Protein AF-A0AAE6X711-F1 (afdb_monomer)

Solvent-accessible surface area (backbone atoms only — not comparable to full-atom values): 7952 Å² total; per-residue (Å²): 137,87,85,91,78,94,76,91,84,84,88,72,92,76,79,82,80,80,79,86,75,74,81,81,80,75,82,75,83,75,77,93,76,91,81,88,87,80,94,74,83,86,77,89,70,88,69,79,72,77,78,86,78,74,50,82,87,40,57,64,44,29,19,54,51,20,19,52,34,18,43,75,37,58,91,46,47,68,60,54,53,48,51,52,31,58,76,56,69,43,94,65,78,57,66,72,44,51,52,29,18,52,52,18,18,52,55,19,32,53,51,36,51,52,54,56,57,68,70,76,114

Nearest PDB structures (foldseek):
  1uuj-assembly2_D  TM=3.946E-01  e=9.123E+00  Mus musculus
  4qol-assembly1_B  TM=2.544E-01  e=7.723E+00  Bacillus pumilus

Foldseek 3Di:
DDDDDDDDDDPDDDDDPPPPDDDPPPPPDDDDDDDDDDDDDDPDDPPVDPDPPQDLPDLVSLLQQLLVCLQPPLVCNVVSVVVSCVVSVHPDDDPSSVVSSPNNNVNNNVVNVVVVVVVVD

pLDDT: mean 74.7, std 22.47, range [35.59, 98.5]

Mean predicted aligned error: 17.22 Å

Sequence (121 aa):
MKFITTAIVVASMLTVLSGCRSNNLYAISNQAENIPHPTLRPTAQAKTKRLNTIQCHDLDDWYLDGYRVGKSFAHEKHQMLQQRMHFCQFSKLPQQFAMNWERGFHVGHHQNKNIRKNRKI

Organism: NCBI:txid123824

Secondary structure (DSSP, 8-state):
-------------------------------------------S-----------TT-HHHHHHHHHHHHHH-STTHHHHHHHHHHHTT-SS--HHHHHHHHHHHHHHHHHHHHHHHHTT-

Structure (mmCIF, N/CA/C/O backbone):
data_AF-A0AAE6X711-F1
#
_entry.id   AF-A0AAE6X711-F1
#
loop_
_atom_site.group_PDB
_atom_site.id
_atom_site.type_symbol
_atom_site.label_atom_id
_atom_site.label_alt_id
_atom_site.label_comp_id
_atom_site.label_asym_id
_atom_site.label_entity_id
_atom_site.label_seq_id
_atom_site.pdbx_PDB_ins_code
_atom_site.Cartn_x
_atom_site.Cartn_y
_atom_site.Cartn_z
_atom_site.occupancy
_atom_site.B_iso_or_equiv
_atom_site.auth_seq_id
_atom_site.auth_comp_id
_atom_site.auth_asym_id
_atom_site.auth_atom_id
_atom_site.pdbx_PDB_model_num
ATOM 1 N N . MET A 1 1 ? 41.144 -28.078 47.483 1.00 38.91 1 MET A N 1
ATOM 2 C CA . MET A 1 1 ? 40.409 -27.100 46.651 1.00 38.91 1 MET A CA 1
ATOM 3 C C . MET A 1 1 ? 39.191 -27.787 46.044 1.00 38.91 1 MET A C 1
ATOM 5 O O . MET A 1 1 ? 39.369 -28.828 45.436 1.00 38.91 1 MET A O 1
ATOM 9 N N . LYS A 1 2 ? 38.019 -27.153 46.203 1.00 39.19 2 LYS A N 1
ATOM 10 C CA . LYS A 1 2 ? 36.730 -27.353 45.503 1.00 39.19 2 LYS A CA 1
ATOM 11 C C . LYS A 1 2 ? 35.883 -28.589 45.870 1.00 39.19 2 LYS A C 1
ATOM 13 O O . LYS A 1 2 ? 36.109 -29.705 45.427 1.00 39.19 2 LYS A O 1
ATOM 18 N N . PHE A 1 3 ? 34.881 -28.272 46.688 1.00 39.31 3 PHE A N 1
ATOM 19 C CA . PHE A 1 3 ? 33.648 -28.989 46.999 1.00 39.31 3 PHE A CA 1
ATOM 20 C C . PHE A 1 3 ? 32.643 -28.949 45.822 1.00 39.31 3 PHE A C 1
ATOM 22 O O . PHE A 1 3 ? 32.837 -28.164 44.894 1.00 39.31 3 PHE A O 1
ATOM 29 N N . ILE A 1 4 ? 31.505 -29.638 46.027 1.00 47.88 4 ILE A N 1
ATOM 30 C CA . ILE A 1 4 ? 30.140 -29.385 45.499 1.00 47.88 4 ILE A CA 1
ATOM 31 C C . ILE A 1 4 ? 29.769 -30.245 44.276 1.00 47.88 4 ILE A C 1
ATOM 33 O O . ILE A 1 4 ? 30.526 -30.283 43.318 1.00 47.88 4 ILE A O 1
ATOM 37 N N . THR A 1 5 ? 28.613 -30.904 44.138 1.00 49.81 5 THR A N 1
ATOM 38 C CA . THR A 1 5 ? 27.483 -31.318 44.999 1.00 49.81 5 THR A CA 1
ATOM 39 C C . THR A 1 5 ? 26.602 -32.181 44.085 1.00 49.81 5 THR A C 1
ATOM 41 O O . THR A 1 5 ? 26.346 -31.811 42.941 1.00 49.81 5 THR A O 1
ATOM 44 N N . THR A 1 6 ? 26.125 -33.323 44.570 1.00 52.69 6 THR A N 1
ATOM 45 C CA . THR A 1 6 ? 25.013 -34.076 43.979 1.00 52.69 6 THR A CA 1
ATOM 46 C C . THR A 1 6 ? 23.720 -33.268 44.091 1.00 52.69 6 THR A C 1
ATOM 48 O O . THR A 1 6 ? 23.295 -32.949 45.197 1.00 52.69 6 THR A O 1
ATOM 51 N N . ALA A 1 7 ? 23.057 -32.979 42.971 1.00 52.56 7 ALA A N 1
ATOM 52 C CA . ALA A 1 7 ? 21.660 -32.544 42.965 1.00 52.56 7 ALA A CA 1
ATOM 53 C C . ALA A 1 7 ? 20.957 -33.059 41.702 1.00 52.56 7 ALA A C 1
ATOM 55 O O . ALA A 1 7 ? 21.033 -32.473 40.625 1.00 52.56 7 ALA A O 1
ATOM 56 N N . ILE A 1 8 ? 20.285 -34.199 41.860 1.00 54.12 8 ILE A N 1
ATOM 57 C CA . ILE A 1 8 ? 19.148 -34.583 41.026 1.00 54.12 8 ILE A CA 1
ATOM 58 C C . ILE A 1 8 ? 17.978 -33.680 41.436 1.00 54.12 8 ILE A C 1
ATOM 60 O O . ILE A 1 8 ? 17.826 -33.392 42.620 1.00 54.12 8 ILE A O 1
ATOM 64 N N . VAL A 1 9 ? 17.176 -33.296 40.441 1.00 50.50 9 VAL A N 1
ATOM 65 C CA . VAL A 1 9 ? 15.773 -32.831 40.456 1.00 50.50 9 VAL A CA 1
ATOM 66 C C . VAL A 1 9 ? 15.661 -31.559 39.619 1.00 50.50 9 VAL A C 1
ATOM 68 O O . VAL A 1 9 ? 15.832 -30.450 40.107 1.00 50.50 9 VAL A O 1
ATOM 71 N N . VAL A 1 10 ? 15.285 -31.733 38.351 1.00 55.59 10 VAL A N 1
ATOM 72 C CA . VAL A 1 10 ? 14.420 -30.761 37.675 1.00 55.59 10 VAL A CA 1
ATOM 73 C C . VAL A 1 10 ? 13.339 -31.552 36.949 1.00 55.59 10 VAL A C 1
ATOM 75 O O . VAL A 1 10 ? 13.434 -31.860 35.765 1.00 55.59 10 VAL A O 1
ATOM 78 N N . ALA A 1 11 ? 12.316 -31.934 37.707 1.00 52.97 11 ALA A N 1
ATOM 79 C CA . ALA A 1 11 ? 11.006 -32.200 37.146 1.00 52.97 11 ALA A CA 1
ATOM 80 C C . ALA A 1 11 ? 10.274 -30.858 37.082 1.00 52.97 11 ALA A C 1
ATOM 82 O O . ALA A 1 11 ? 9.791 -30.376 38.100 1.00 52.97 11 ALA A O 1
ATOM 83 N N . SER A 1 12 ? 10.198 -30.273 35.889 1.00 58.03 12 SER A N 1
ATOM 84 C CA . SER A 1 12 ? 9.271 -29.180 35.601 1.00 58.03 12 SER A CA 1
ATOM 85 C C . SER A 1 12 ? 8.700 -29.393 34.210 1.00 58.03 12 SER A C 1
ATOM 87 O O . SER A 1 12 ? 9.225 -28.917 33.207 1.00 58.03 12 SER A O 1
ATOM 89 N N . MET A 1 13 ? 7.615 -30.164 34.177 1.00 57.22 13 MET A N 1
ATOM 90 C CA . MET A 1 13 ? 6.599 -30.102 33.135 1.00 57.22 13 MET A CA 1
ATOM 91 C C . MET A 1 13 ? 6.262 -28.634 32.844 1.00 57.22 13 MET A C 1
ATOM 93 O O . MET A 1 13 ? 5.659 -27.968 33.684 1.00 57.22 13 MET A O 1
ATOM 97 N N . LEU A 1 14 ? 6.596 -28.140 31.652 1.00 56.94 14 LEU A N 1
ATOM 98 C CA . LEU A 1 14 ? 5.790 -27.099 31.028 1.00 56.94 14 LEU A CA 1
ATOM 99 C C . LEU A 1 14 ? 5.097 -27.699 29.816 1.00 56.94 14 LEU A C 1
ATOM 101 O O . LEU A 1 14 ? 5.701 -28.118 28.831 1.00 56.94 14 LEU A O 1
ATOM 105 N N . THR A 1 15 ? 3.790 -27.788 29.989 1.00 60.56 15 THR A N 1
ATOM 106 C CA . THR A 1 15 ? 2.787 -28.267 29.066 1.00 60.56 15 THR A CA 1
ATOM 107 C C . THR A 1 15 ? 2.866 -27.524 27.738 1.00 60.56 15 THR A C 1
ATOM 109 O O . THR A 1 15 ? 2.906 -26.296 27.669 1.00 60.56 15 THR A O 1
ATOM 112 N N . VAL A 1 16 ? 2.850 -28.302 26.658 1.00 54.56 16 VAL A N 1
ATOM 113 C CA . VAL A 1 16 ? 2.629 -27.814 25.301 1.00 54.56 16 VAL A CA 1
ATOM 114 C C . VAL A 1 16 ? 1.224 -27.213 25.260 1.00 54.56 16 VAL A C 1
ATOM 116 O O . VAL A 1 16 ? 0.233 -27.938 25.183 1.00 54.56 16 VAL A O 1
ATOM 119 N N . LEU A 1 17 ? 1.112 -25.886 25.321 1.00 57.12 17 LEU A N 1
ATOM 120 C CA . LEU A 1 17 ? -0.128 -25.203 24.963 1.00 57.12 17 LEU A CA 1
ATOM 121 C C . LEU A 1 17 ? -0.293 -25.299 23.442 1.00 57.12 17 LEU A C 1
ATOM 123 O O . LEU A 1 17 ? 0.085 -24.404 22.689 1.00 57.12 17 LEU A O 1
ATOM 127 N N . SER A 1 18 ? -0.874 -26.419 23.004 1.00 57.41 18 SER A N 1
ATOM 128 C CA . SER A 1 18 ? -1.549 -26.538 21.713 1.00 57.41 18 SER A CA 1
ATOM 129 C C . SER A 1 18 ? -2.725 -25.566 21.689 1.00 57.41 18 SER A C 1
ATOM 131 O O . SER A 1 18 ? -3.858 -25.903 22.026 1.00 57.41 18 SER A O 1
ATOM 133 N N . GLY A 1 19 ? -2.451 -24.326 21.297 1.00 48.56 19 GLY A N 1
ATOM 134 C CA . GLY A 1 19 ? -3.474 -23.366 20.923 1.00 48.56 19 GLY A CA 1
ATOM 135 C C . GLY A 1 19 ? -4.038 -23.702 19.546 1.00 48.56 19 G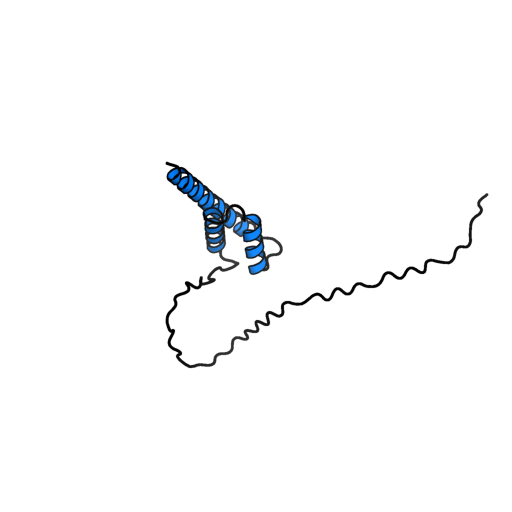LY A C 1
ATOM 136 O O . GLY A 1 19 ? -3.694 -23.048 18.569 1.00 48.56 19 GLY A O 1
ATOM 137 N N . CYS A 1 20 ? -4.935 -24.684 19.454 1.00 56.66 20 CYS A N 1
ATOM 138 C CA . CYS A 1 20 ? -5.879 -24.737 18.339 1.00 56.66 20 CYS A CA 1
ATOM 139 C C . CYS A 1 20 ? -6.952 -23.670 18.590 1.00 56.66 20 CYS A C 1
ATOM 141 O O . CYS A 1 20 ? -7.938 -23.923 19.279 1.00 56.66 20 CYS A O 1
ATOM 143 N N . ARG A 1 21 ? -6.761 -22.454 18.068 1.00 49.31 21 ARG A N 1
ATOM 144 C CA . ARG A 1 21 ? -7.834 -21.455 17.982 1.00 49.31 21 ARG A CA 1
ATOM 145 C C . ARG A 1 21 ? -8.193 -21.202 16.522 1.00 49.31 21 ARG A C 1
ATOM 147 O O . ARG A 1 21 ? -7.515 -20.468 15.820 1.00 49.31 21 ARG A O 1
ATOM 154 N N . SER A 1 22 ? -9.282 -21.864 16.140 1.00 46.81 22 SER A N 1
ATOM 155 C CA . SER A 1 22 ? -10.239 -21.559 15.076 1.00 46.81 22 SER A CA 1
ATOM 156 C C . SER A 1 22 ? -9.677 -21.024 13.762 1.00 46.81 22 SER A C 1
ATOM 158 O O . SER A 1 22 ? -9.584 -19.818 13.538 1.00 46.81 22 SER A O 1
ATOM 160 N N . ASN A 1 23 ? -9.470 -21.952 12.828 1.00 46.75 23 ASN A N 1
ATOM 161 C CA . ASN A 1 23 ? -9.576 -21.651 11.409 1.00 46.75 23 ASN A CA 1
ATOM 162 C C . ASN A 1 23 ? -10.961 -21.042 11.155 1.00 46.75 23 ASN A C 1
ATOM 164 O O . ASN A 1 23 ? -11.981 -21.712 11.327 1.00 46.75 23 ASN A O 1
ATOM 168 N N . ASN A 1 24 ? -11.005 -19.777 10.740 1.00 50.59 24 ASN A N 1
ATOM 169 C CA . ASN A 1 24 ? -12.150 -19.285 9.989 1.00 50.59 24 ASN A CA 1
ATOM 170 C C . ASN A 1 24 ? -12.128 -20.041 8.659 1.00 50.59 24 ASN A C 1
ATOM 172 O O . ASN A 1 24 ? -11.332 -19.744 7.769 1.00 50.59 24 ASN A O 1
ATOM 176 N N . LEU A 1 25 ? -12.951 -21.082 8.577 1.00 43.94 25 LEU A N 1
ATOM 177 C CA . LEU A 1 25 ? -13.140 -21.885 7.386 1.00 43.94 25 LEU A CA 1
ATOM 178 C C . LEU A 1 25 ? -13.963 -21.066 6.384 1.00 43.94 25 LEU A C 1
ATOM 180 O O . LEU A 1 25 ? -15.160 -21.277 6.225 1.00 43.94 25 LEU A O 1
ATOM 184 N N . TYR A 1 26 ? -13.332 -20.117 5.696 1.00 47.53 26 TYR A N 1
ATOM 185 C CA . TYR A 1 26 ? -13.840 -19.707 4.391 1.00 47.53 26 TYR A CA 1
ATOM 186 C C . TYR A 1 26 ? -13.323 -20.723 3.382 1.00 47.53 26 TYR A C 1
ATOM 188 O O . TYR A 1 26 ? -12.300 -20.529 2.731 1.00 47.53 26 TYR A O 1
ATOM 196 N N . ALA A 1 27 ? -14.035 -21.846 3.295 1.00 42.88 27 ALA A N 1
ATOM 197 C CA . ALA A 1 27 ? -13.975 -22.687 2.117 1.00 42.88 27 ALA A CA 1
ATOM 198 C C . ALA A 1 27 ? -14.485 -21.845 0.938 1.00 42.88 27 ALA A C 1
ATOM 200 O O . ALA A 1 27 ? -15.685 -21.647 0.774 1.00 42.88 27 ALA A O 1
ATOM 201 N N . ILE A 1 28 ? -13.565 -21.298 0.148 1.00 43.03 28 ILE A N 1
ATOM 202 C CA . ILE A 1 28 ? -13.859 -20.831 -1.204 1.00 43.03 28 ILE A CA 1
ATOM 203 C C . ILE A 1 28 ? -13.076 -21.750 -2.131 1.00 43.03 28 ILE A C 1
ATOM 205 O O . ILE A 1 28 ? -11.989 -21.434 -2.605 1.00 43.03 28 ILE A O 1
ATOM 209 N N . SER A 1 29 ? -13.638 -22.937 -2.346 1.00 50.69 29 SER A N 1
ATOM 210 C CA . SER A 1 29 ? -13.396 -23.675 -3.574 1.00 50.69 29 SER A CA 1
ATOM 211 C C . SER A 1 29 ? -14.031 -22.878 -4.704 1.00 50.69 29 SER A C 1
ATOM 213 O O . SER A 1 29 ? -15.235 -22.647 -4.680 1.00 50.69 29 SER A O 1
ATOM 215 N N . ASN A 1 30 ? -13.249 -22.488 -5.698 1.00 45.47 30 ASN A N 1
ATOM 216 C CA . ASN A 1 30 ? -13.780 -22.326 -7.042 1.00 45.47 30 ASN A CA 1
ATOM 217 C C . ASN A 1 30 ? -12.799 -23.013 -7.982 1.00 45.47 30 ASN A C 1
ATOM 219 O O . ASN A 1 30 ? -11.871 -22.405 -8.511 1.00 45.47 30 ASN A O 1
ATOM 223 N N . GLN A 1 31 ? -13.014 -24.321 -8.129 1.00 35.59 31 GLN A N 1
ATOM 224 C CA . GLN A 1 31 ? -12.794 -24.969 -9.409 1.00 35.59 31 GLN A CA 1
ATOM 225 C C . GLN A 1 31 ? -13.598 -24.187 -10.448 1.00 35.59 31 GLN A C 1
ATOM 227 O O . GLN A 1 31 ? -14.772 -23.876 -10.244 1.00 35.59 31 GLN A O 1
ATOM 232 N N . ALA A 1 32 ? -12.930 -23.829 -11.536 1.00 46.66 32 ALA A N 1
ATOM 233 C CA . ALA A 1 32 ? -13.601 -23.405 -12.742 1.00 46.66 32 ALA A CA 1
ATOM 234 C C . ALA A 1 32 ? -14.359 -24.619 -13.287 1.00 46.66 32 ALA A C 1
ATOM 236 O O . ALA A 1 32 ? -13.737 -25.531 -13.823 1.00 46.66 32 ALA A O 1
ATOM 237 N N . GLU A 1 33 ? -15.681 -24.640 -13.146 1.00 35.59 33 GLU A N 1
ATOM 238 C CA . GLU A 1 33 ? -16.509 -25.555 -13.920 1.00 35.59 33 GLU A CA 1
ATOM 239 C C . GLU A 1 33 ? -17.795 -24.867 -14.377 1.00 35.59 33 GLU A C 1
ATOM 241 O O . GLU A 1 33 ? -18.435 -24.087 -13.674 1.00 35.59 33 GLU A O 1
ATOM 246 N N . ASN A 1 34 ? -18.067 -25.100 -15.649 1.00 58.66 34 ASN A N 1
ATOM 247 C CA . ASN A 1 34 ? -18.955 -24.395 -16.545 1.00 58.66 34 ASN A CA 1
ATOM 248 C C . ASN A 1 34 ? -20.301 -25.134 -16.549 1.00 58.66 34 ASN A C 1
ATOM 250 O O . ASN A 1 34 ? -20.364 -26.224 -17.103 1.00 58.66 34 ASN A O 1
ATOM 254 N N . ILE A 1 35 ? -21.360 -24.594 -15.930 1.00 41.56 35 ILE A N 1
ATOM 255 C CA . ILE A 1 35 ? -22.725 -25.154 -16.024 1.00 41.56 35 ILE A CA 1
ATOM 256 C C . ILE A 1 35 ? -23.757 -24.005 -16.122 1.00 41.56 35 ILE A C 1
ATOM 258 O O . ILE A 1 35 ? -23.651 -23.037 -15.364 1.00 41.56 35 ILE A O 1
ATOM 262 N N . PRO A 1 36 ? -24.757 -24.073 -17.029 1.00 60.34 36 PRO A N 1
ATOM 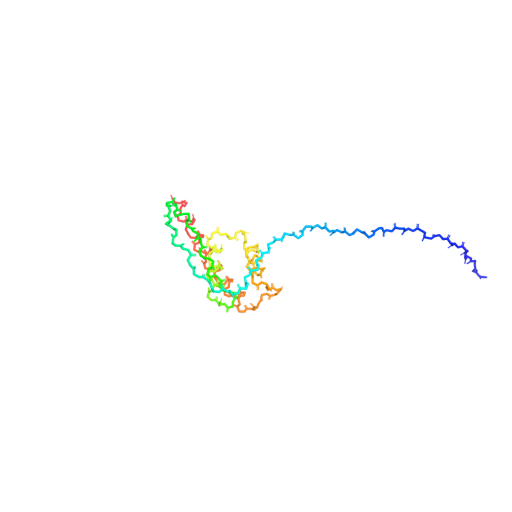263 C CA . PRO A 1 36 ? -25.711 -22.990 -17.269 1.00 60.34 36 PRO A CA 1
ATOM 264 C C . PRO A 1 36 ? -27.012 -23.078 -16.434 1.00 60.34 36 PRO A C 1
ATOM 266 O O . PRO A 1 36 ? -27.471 -24.168 -16.107 1.00 60.34 36 PRO A O 1
ATOM 269 N N . HIS A 1 37 ? -27.661 -21.906 -16.260 1.00 40.12 37 HIS A N 1
ATOM 270 C CA . HIS A 1 37 ? -29.067 -21.634 -15.841 1.00 40.12 37 HIS A CA 1
ATOM 271 C C . HIS A 1 37 ? -29.400 -21.554 -14.324 1.00 40.12 37 HIS A C 1
ATOM 273 O O . HIS A 1 37 ? -28.683 -22.160 -13.536 1.00 40.12 37 HIS A O 1
ATOM 279 N N . PRO A 1 38 ? -30.485 -20.862 -13.860 1.00 49.78 38 PRO A N 1
ATOM 280 C CA . PRO A 1 38 ? -31.522 -20.085 -14.562 1.00 49.78 38 PRO A CA 1
ATOM 281 C C . PRO A 1 38 ? -31.696 -18.620 -14.074 1.00 49.78 38 PRO A C 1
ATOM 283 O O . PRO A 1 38 ? -31.258 -18.205 -13.003 1.00 49.78 38 PRO A O 1
ATOM 286 N N . THR A 1 39 ? -32.388 -17.823 -14.886 1.00 59.06 39 THR A N 1
ATOM 287 C CA . THR A 1 39 ? -32.711 -16.403 -14.682 1.00 59.06 39 THR A CA 1
ATOM 288 C C . THR A 1 39 ? -33.608 -16.182 -13.452 1.00 59.06 39 THR A C 1
ATOM 290 O O . THR A 1 39 ? -34.794 -16.505 -13.484 1.00 59.06 39 THR A O 1
ATOM 293 N N . LEU A 1 40 ? -33.081 -15.567 -12.387 1.00 49.66 40 LEU A N 1
ATOM 294 C CA . LEU A 1 40 ? -33.880 -15.046 -11.270 1.00 49.66 40 LEU A CA 1
ATOM 295 C C . LEU A 1 40 ? -33.822 -13.513 -11.239 1.00 49.66 40 LEU A C 1
ATOM 297 O O . LEU A 1 40 ? -32.775 -12.889 -11.074 1.00 49.66 40 LEU A O 1
ATOM 301 N N . ARG A 1 41 ? -35.002 -12.928 -11.446 1.00 52.53 41 ARG A N 1
ATOM 302 C CA . ARG A 1 41 ? -35.348 -11.500 -11.435 1.00 52.53 41 ARG A CA 1
ATOM 303 C C . ARG A 1 41 ? -34.778 -10.795 -10.186 1.00 52.53 41 ARG A C 1
ATOM 305 O O . ARG A 1 41 ? -35.109 -11.221 -9.081 1.00 52.53 41 ARG A O 1
ATOM 312 N N . PRO A 1 42 ? -34.010 -9.694 -10.298 1.00 47.22 42 PRO A N 1
ATOM 313 C CA . PRO A 1 42 ? -33.590 -8.956 -9.117 1.00 47.22 42 PRO A CA 1
ATOM 314 C C . PRO A 1 42 ? -34.731 -8.042 -8.658 1.00 47.22 42 PRO A C 1
ATOM 316 O O . PRO A 1 42 ? -34.996 -6.997 -9.252 1.00 47.22 42 PRO A O 1
ATOM 319 N N . THR A 1 43 ? -35.426 -8.432 -7.590 1.00 50.03 43 THR A N 1
ATOM 320 C CA . THR A 1 43 ? -36.304 -7.525 -6.846 1.00 50.03 43 THR A CA 1
ATOM 321 C C . THR A 1 43 ? -35.463 -6.532 -6.049 1.00 50.03 43 THR A C 1
ATOM 323 O O . THR A 1 43 ? -34.673 -6.922 -5.194 1.00 50.03 43 THR A O 1
ATOM 326 N N . ALA A 1 44 ? -35.657 -5.254 -6.373 1.00 55.84 44 ALA A N 1
ATOM 327 C CA . ALA A 1 44 ? -35.509 -4.064 -5.539 1.00 55.84 44 ALA A CA 1
ATOM 328 C C . ALA A 1 44 ? -34.676 -4.205 -4.251 1.00 55.84 44 ALA A C 1
ATOM 330 O O . ALA A 1 44 ? -35.188 -4.531 -3.187 1.00 55.84 44 ALA A O 1
ATOM 331 N N . GLN A 1 45 ? -33.404 -3.837 -4.362 1.00 45.12 45 GLN A N 1
ATOM 332 C CA . GLN A 1 45 ? -32.730 -2.830 -3.538 1.00 45.12 45 GLN A CA 1
ATOM 333 C C . GLN A 1 45 ? -31.306 -2.784 -4.075 1.00 45.12 45 GLN A C 1
ATOM 335 O O . GLN A 1 45 ? -30.507 -3.682 -3.816 1.00 45.12 45 GLN A O 1
ATOM 340 N N . ALA A 1 46 ? -30.980 -1.760 -4.863 1.00 48.75 46 ALA A N 1
ATOM 341 C CA . ALA A 1 46 ? -29.600 -1.498 -5.242 1.00 48.75 46 ALA A CA 1
ATOM 342 C C . ALA A 1 46 ? -28.834 -1.036 -3.991 1.00 48.75 46 ALA A C 1
ATOM 344 O O . ALA A 1 46 ? -28.518 0.136 -3.822 1.00 48.75 46 ALA A O 1
ATOM 345 N N . LYS A 1 47 ? -28.558 -1.967 -3.074 1.00 54.41 47 LYS A N 1
ATOM 346 C CA . LYS A 1 47 ? -27.513 -1.830 -2.071 1.00 54.41 47 LYS A CA 1
ATOM 347 C C . LYS A 1 47 ? -26.249 -1.810 -2.907 1.00 54.41 47 LYS A C 1
ATOM 349 O O . LYS A 1 47 ? -25.863 -2.859 -3.413 1.00 54.41 47 LYS A O 1
ATOM 354 N N . THR A 1 48 ? -25.718 -0.623 -3.190 1.00 53.38 48 THR A N 1
ATOM 355 C CA . THR A 1 48 ? -24.609 -0.406 -4.123 1.00 53.38 48 THR A CA 1
ATOM 356 C C . THR A 1 48 ? -23.445 -1.301 -3.708 1.00 53.38 48 THR A C 1
ATOM 358 O O . THR A 1 48 ? -22.653 -0.963 -2.829 1.00 53.38 48 THR A O 1
ATOM 361 N N . LYS A 1 49 ? -23.387 -2.514 -4.266 1.00 52.34 49 LYS A N 1
ATOM 362 C CA . LYS A 1 49 ? -22.354 -3.485 -3.948 1.00 52.34 49 LYS A CA 1
ATOM 363 C C . LYS A 1 49 ? -21.136 -2.979 -4.679 1.00 52.34 49 LYS A C 1
ATOM 365 O O . LYS A 1 49 ? -21.125 -2.912 -5.905 1.00 52.34 49 LYS A O 1
ATOM 370 N N . ARG A 1 50 ? -20.126 -2.564 -3.924 1.00 55.91 50 ARG A N 1
ATOM 371 C CA . ARG A 1 50 ? -18.873 -2.158 -4.533 1.00 55.91 50 ARG A CA 1
ATOM 372 C C . ARG A 1 50 ? -18.297 -3.371 -5.256 1.00 55.91 50 ARG A C 1
ATOM 374 O O . ARG A 1 50 ? -17.966 -4.365 -4.613 1.00 55.91 50 ARG A O 1
ATOM 381 N N . LEU A 1 51 ? -18.222 -3.296 -6.581 1.00 57.44 51 LEU A N 1
ATOM 382 C CA . LEU A 1 51 ? -17.482 -4.270 -7.369 1.00 57.44 51 LEU A CA 1
ATOM 383 C C . LEU A 1 51 ? -16.030 -4.212 -6.880 1.00 57.44 51 LEU A C 1
ATOM 385 O O . LEU A 1 51 ? -15.410 -3.147 -6.896 1.00 57.44 51 LEU A O 1
ATOM 389 N N . ASN A 1 52 ? -15.518 -5.325 -6.351 1.00 58.75 52 ASN A N 1
ATOM 390 C CA . ASN A 1 52 ? -14.114 -5.431 -5.974 1.00 58.75 52 ASN A CA 1
ATOM 391 C C . ASN A 1 52 ? -13.310 -5.685 -7.252 1.00 58.75 52 ASN A C 1
ATOM 393 O O . ASN A 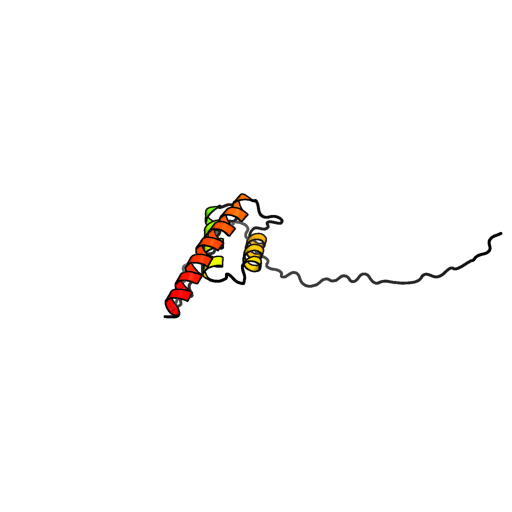1 52 ? -12.968 -6.819 -7.559 1.00 58.75 52 ASN A O 1
ATOM 397 N N . THR A 1 53 ? -13.094 -4.628 -8.031 1.00 67.31 53 THR A N 1
ATOM 398 C CA . THR A 1 53 ? -12.306 -4.669 -9.270 1.00 67.31 53 THR A CA 1
ATOM 399 C C . THR A 1 53 ? -10.809 -4.541 -9.009 1.00 67.31 53 THR A C 1
ATOM 401 O O . THR A 1 53 ? -10.053 -4.391 -9.954 1.00 67.31 53 THR A O 1
ATOM 404 N N . ILE A 1 54 ? -10.376 -4.549 -7.744 1.00 79.25 54 ILE A N 1
ATOM 405 C CA . ILE A 1 54 ? -9.040 -4.094 -7.382 1.00 79.25 54 ILE A CA 1
ATOM 406 C C . ILE A 1 54 ? -8.007 -5.204 -7.631 1.00 79.25 54 ILE A C 1
ATO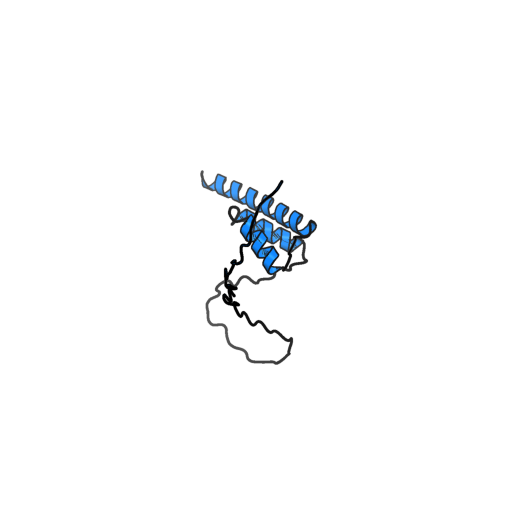M 408 O O . ILE A 1 54 ? -7.879 -6.142 -6.838 1.00 79.25 54 ILE A O 1
ATOM 412 N N . GLN A 1 55 ? -7.206 -5.063 -8.679 1.00 90.25 55 GLN A N 1
ATOM 413 C CA . GLN A 1 55 ? -6.169 -5.991 -9.110 1.00 90.25 55 GLN A CA 1
ATOM 414 C C . GLN A 1 55 ? -4.855 -5.770 -8.363 1.00 90.25 55 GLN A C 1
ATOM 416 O O . GLN A 1 55 ? -4.372 -4.654 -8.192 1.00 90.25 55 GLN A O 1
ATOM 421 N N . CYS A 1 56 ? -4.260 -6.850 -7.863 1.00 94.25 56 CYS A N 1
ATOM 422 C CA . CYS A 1 56 ? -3.079 -6.771 -6.998 1.00 94.25 56 CYS A CA 1
ATOM 423 C C . CYS A 1 56 ? -1.792 -6.360 -7.713 1.00 94.25 56 CYS A C 1
ATOM 425 O O . CYS A 1 56 ? -0.893 -5.808 -7.076 1.00 94.25 56 CYS A O 1
ATOM 427 N N . HIS A 1 57 ? -1.723 -6.599 -9.021 1.00 94.69 57 HIS A N 1
ATOM 428 C CA . HIS A 1 57 ? -0.545 -6.343 -9.843 1.00 94.69 57 HIS A CA 1
ATOM 429 C C . HIS A 1 57 ? -0.714 -5.149 -10.794 1.00 94.69 57 HIS A C 1
ATOM 431 O O . HIS A 1 57 ? 0.131 -4.956 -11.662 1.00 94.69 57 HIS A O 1
ATOM 437 N N . ASP A 1 58 ? -1.761 -4.338 -10.611 1.00 95.00 58 ASP A N 1
ATOM 438 C CA . ASP A 1 58 ? -2.005 -3.122 -11.391 1.00 95.00 58 ASP A CA 1
ATOM 439 C C . ASP A 1 58 ? -1.596 -1.874 -10.591 1.00 95.00 58 ASP A C 1
ATOM 441 O O . ASP A 1 58 ? -2.088 -1.636 -9.487 1.00 95.00 58 ASP A O 1
ATOM 445 N N . LEU A 1 59 ? -0.675 -1.077 -11.141 1.00 94.44 59 LEU A N 1
ATOM 446 C CA . LEU A 1 59 ? -0.183 0.158 -10.523 1.00 94.44 59 LEU A CA 1
ATOM 447 C C . LEU A 1 59 ? -1.291 1.202 -10.323 1.00 94.44 59 LEU A C 1
ATOM 449 O O . LEU A 1 59 ? -1.271 1.906 -9.306 1.00 94.44 59 LEU A O 1
ATOM 453 N N . ASP A 1 60 ? -2.244 1.285 -11.250 1.00 95.75 60 ASP A N 1
ATOM 454 C CA . ASP A 1 60 ? -3.319 2.276 -11.219 1.00 95.75 60 ASP A CA 1
ATOM 455 C C . ASP A 1 60 ? -4.271 1.988 -10.061 1.00 95.75 60 ASP A C 1
ATOM 457 O O . ASP A 1 60 ? -4.653 2.896 -9.319 1.00 95.75 60 ASP A O 1
ATOM 461 N N . ASP A 1 61 ? -4.563 0.714 -9.810 1.00 95.50 61 ASP A N 1
ATOM 462 C CA . ASP A 1 61 ? -5.380 0.300 -8.674 1.00 95.50 61 ASP A CA 1
ATOM 463 C C . ASP A 1 61 ? -4.728 0.630 -7.329 1.00 95.50 61 ASP A C 1
ATOM 465 O O . ASP A 1 61 ? -5.421 1.022 -6.385 1.00 95.50 61 ASP A O 1
ATOM 469 N N . TRP A 1 62 ? -3.399 0.540 -7.224 1.00 97.12 62 TRP A N 1
ATOM 470 C CA . TRP A 1 62 ? -2.684 0.987 -6.025 1.00 97.12 62 TRP A CA 1
ATOM 471 C C . TRP A 1 62 ? -2.795 2.501 -5.833 1.00 97.12 62 TRP A C 1
ATOM 473 O O . TRP A 1 62 ? -3.048 2.951 -4.712 1.00 97.12 62 TRP A O 1
ATOM 483 N N . TYR A 1 63 ? -2.673 3.288 -6.905 1.00 98.00 63 TYR A N 1
ATOM 484 C CA . TYR A 1 63 ? -2.871 4.738 -6.846 1.00 98.00 63 TYR A CA 1
ATOM 485 C C . TYR A 1 63 ? -4.304 5.110 -6.443 1.00 98.00 63 TYR A C 1
ATOM 487 O O . TYR A 1 63 ? -4.505 5.919 -5.533 1.00 98.00 63 TYR A O 1
ATOM 495 N N . LEU A 1 64 ? -5.310 4.509 -7.082 1.00 96.31 64 LEU A N 1
ATOM 496 C CA . LEU A 1 64 ? -6.724 4.789 -6.825 1.00 96.31 64 LEU A CA 1
ATOM 497 C C . LEU A 1 64 ? -7.148 4.356 -5.418 1.00 96.31 64 LEU A C 1
ATOM 499 O O . LEU A 1 64 ? -7.925 5.059 -4.758 1.00 96.31 64 LEU A O 1
ATOM 503 N N . ASP A 1 65 ? -6.625 3.229 -4.933 1.00 96.25 65 ASP A N 1
ATOM 504 C CA . ASP A 1 65 ? -6.836 2.785 -3.560 1.00 96.25 65 ASP A CA 1
ATOM 505 C C . ASP A 1 65 ? -6.265 3.794 -2.560 1.00 96.25 65 ASP A C 1
ATOM 507 O O . ASP A 1 65 ? -7.002 4.290 -1.701 1.00 96.25 65 ASP A O 1
ATOM 511 N N . GLY A 1 66 ? -5.001 4.187 -2.745 1.00 97.56 66 GLY A N 1
ATOM 512 C CA . GLY A 1 66 ? -4.346 5.214 -1.942 1.00 97.56 66 GLY A CA 1
ATOM 513 C C . GLY A 1 66 ? -5.125 6.528 -1.943 1.00 97.56 66 GLY A C 1
ATOM 514 O O . GLY A 1 66 ? -5.434 7.063 -0.879 1.00 97.56 66 GLY A O 1
ATOM 515 N N . TYR A 1 67 ? -5.533 7.019 -3.118 1.00 97.88 67 TYR A N 1
ATOM 516 C CA . TYR A 1 67 ? -6.317 8.251 -3.270 1.00 97.88 67 TYR A CA 1
ATOM 517 C C . TYR A 1 67 ? -7.601 8.230 -2.451 1.00 97.88 67 TYR A C 1
ATOM 519 O O . TYR A 1 67 ? -7.904 9.173 -1.714 1.00 97.88 67 TYR A O 1
ATOM 527 N N . ARG A 1 68 ? -8.347 7.134 -2.526 1.00 95.56 68 ARG A N 1
ATOM 528 C CA . ARG A 1 68 ? -9.590 6.974 -1.779 1.00 95.56 68 ARG A CA 1
ATOM 529 C C . ARG A 1 68 ? 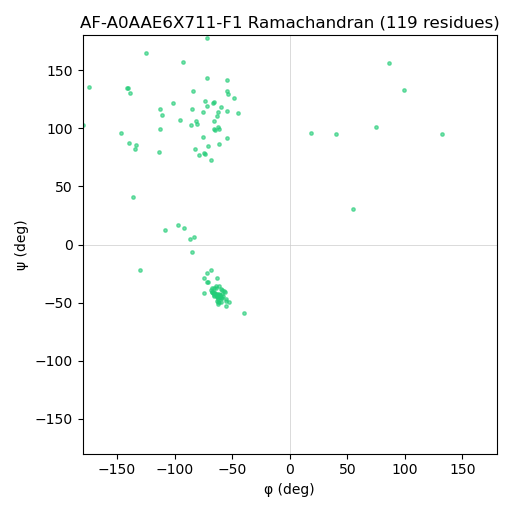-9.354 6.918 -0.271 1.00 95.56 68 ARG A C 1
ATOM 531 O O . ARG A 1 68 ? -10.120 7.533 0.472 1.00 95.56 68 ARG A O 1
ATOM 538 N N . VAL A 1 69 ? -8.305 6.227 0.178 1.00 96.56 69 VAL A N 1
ATOM 539 C CA . VAL A 1 69 ? -7.913 6.194 1.596 1.00 96.56 69 VAL A CA 1
ATOM 540 C C . VAL A 1 69 ? -7.544 7.597 2.072 1.00 96.56 69 VAL A C 1
ATOM 542 O O . VAL A 1 69 ? -8.125 8.072 3.040 1.00 96.56 69 VAL A O 1
ATOM 545 N N . GLY A 1 70 ? -6.690 8.325 1.354 1.00 97.38 70 GLY A N 1
ATOM 546 C CA . GLY A 1 70 ? -6.343 9.703 1.710 1.00 97.38 70 GLY A CA 1
ATOM 547 C C . GLY A 1 70 ? -7.560 10.630 1.764 1.00 97.38 70 GLY A C 1
ATOM 548 O O . GLY A 1 70 ? -7.677 11.465 2.660 1.00 97.38 70 GLY A O 1
ATOM 549 N N . LYS A 1 71 ? -8.506 10.460 0.836 1.00 95.94 71 LYS A N 1
ATOM 550 C CA . LYS A 1 71 ? -9.703 11.302 0.737 1.00 95.94 71 LYS A CA 1
ATOM 551 C C . LYS A 1 71 ? -10.709 11.086 1.863 1.00 95.94 71 LYS A C 1
ATOM 553 O O . LYS A 1 71 ? -11.398 12.040 2.216 1.00 95.94 71 LYS A O 1
ATOM 558 N N . SER A 1 72 ? -10.841 9.879 2.405 1.00 94.81 72 SER A N 1
ATOM 559 C CA . SER A 1 72 ? -11.954 9.545 3.313 1.00 94.81 72 SER A CA 1
ATOM 560 C C . SER A 1 72 ? -11.535 8.872 4.618 1.00 94.81 72 SER A C 1
ATOM 562 O O . SER A 1 72 ? -12.275 8.970 5.590 1.00 94.81 72 SER A O 1
ATOM 564 N N . PHE A 1 73 ? -10.359 8.249 4.652 1.00 95.19 73 PHE A N 1
ATOM 565 C CA . PHE A 1 73 ? -9.884 7.349 5.709 1.00 95.19 73 PHE A CA 1
ATOM 566 C C . PHE A 1 73 ? -8.420 7.651 6.071 1.00 95.19 73 PHE A C 1
ATOM 568 O O . PHE A 1 73 ? -7.577 6.763 6.198 1.00 95.19 73 PHE A O 1
ATOM 575 N N . ALA A 1 74 ? -8.077 8.942 6.139 1.00 95.75 74 ALA A N 1
ATOM 576 C CA . ALA A 1 74 ? -6.693 9.373 6.329 1.00 95.75 74 ALA A CA 1
ATOM 577 C C . ALA A 1 74 ? -6.107 8.918 7.678 1.00 95.75 74 ALA A C 1
ATOM 579 O O . ALA A 1 74 ? -4.900 8.702 7.774 1.00 95.75 74 ALA A O 1
ATOM 580 N N . HIS A 1 75 ? -6.949 8.761 8.705 1.00 96.31 75 HIS A N 1
ATOM 581 C CA . HIS A 1 75 ? -6.530 8.303 10.032 1.00 96.31 75 HIS A CA 1
ATOM 582 C C . HIS A 1 75 ? -6.218 6.799 10.044 1.00 96.31 75 HIS A C 1
ATOM 584 O O . HIS A 1 75 ? -5.335 6.355 10.771 1.00 96.31 75 HIS A O 1
ATOM 590 N N . GLU A 1 76 ? -6.870 6.027 9.179 1.00 96.88 76 GLU A N 1
ATOM 591 C CA . GLU A 1 76 ? -6.718 4.581 9.036 1.00 96.88 76 GLU A CA 1
ATOM 592 C C . GLU A 1 76 ? -5.654 4.195 7.993 1.00 96.88 76 GLU A C 1
ATOM 594 O O . GLU A 1 76 ? -5.580 3.032 7.595 1.00 96.88 76 GLU A O 1
ATOM 599 N N . LYS A 1 77 ? -4.809 5.145 7.555 1.00 97.44 77 LYS A N 1
ATOM 600 C CA . LYS A 1 77 ? -3.785 4.975 6.505 1.00 97.44 77 LYS A CA 1
ATOM 601 C C . LYS A 1 77 ? -3.067 3.624 6.586 1.00 97.44 77 LYS A C 1
ATOM 603 O O . LYS A 1 77 ? -3.096 2.840 5.640 1.00 97.44 77 LYS A O 1
ATOM 608 N N . HIS A 1 78 ? -2.432 3.351 7.726 1.00 97.38 78 HIS A N 1
ATOM 609 C CA . HIS A 1 78 ? -1.636 2.139 7.915 1.00 97.38 78 HIS A CA 1
ATOM 610 C C . HIS A 1 78 ? -2.494 0.872 7.914 1.00 97.38 78 HIS A C 1
ATOM 612 O O . HIS A 1 78 ? -2.119 -0.111 7.281 1.00 97.38 78 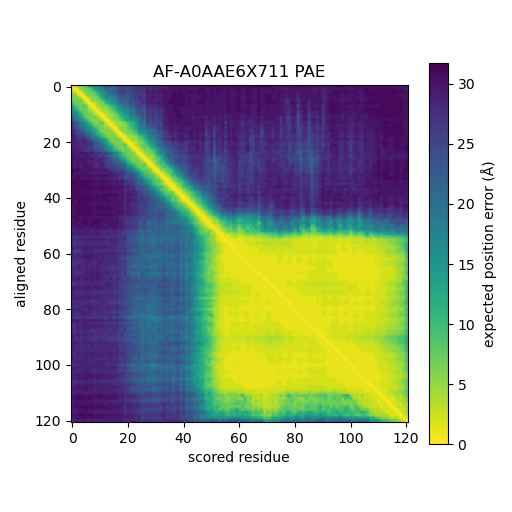HIS A O 1
ATOM 618 N N . GLN A 1 79 ? -3.656 0.896 8.568 1.00 97.50 79 GLN A N 1
ATOM 619 C CA . GLN A 1 79 ? -4.558 -0.253 8.623 1.00 97.50 79 GLN A CA 1
ATOM 620 C C . GLN A 1 79 ? -5.094 -0.612 7.231 1.00 97.50 79 GLN A C 1
ATOM 622 O O . GLN A 1 79 ? -5.108 -1.785 6.866 1.00 97.50 79 GLN A O 1
ATOM 627 N N . MET A 1 80 ? -5.475 0.387 6.434 1.00 97.19 80 MET A N 1
ATOM 628 C CA . MET A 1 80 ? -5.991 0.186 5.077 1.00 97.19 80 MET A CA 1
ATOM 629 C C . MET A 1 80 ? -4.911 -0.353 4.130 1.00 97.19 80 MET A C 1
ATOM 631 O O . MET A 1 80 ? -5.179 -1.279 3.364 1.00 97.19 80 MET A O 1
ATOM 635 N N . LEU A 1 81 ? -3.674 0.153 4.225 1.00 97.06 81 LEU A N 1
ATOM 636 C CA . LEU A 1 81 ? -2.544 -0.385 3.462 1.00 97.06 81 LEU A CA 1
ATOM 637 C C . LEU A 1 81 ? -2.269 -1.853 3.818 1.00 97.06 81 LEU A C 1
ATOM 639 O O . LEU A 1 81 ? -2.104 -2.684 2.928 1.00 97.06 81 LEU A O 1
ATOM 643 N N . GLN A 1 82 ? -2.273 -2.188 5.112 1.00 97.31 82 GLN A N 1
ATOM 644 C CA . GLN A 1 82 ? -2.074 -3.562 5.580 1.00 97.31 82 GLN A CA 1
ATOM 645 C C . GLN A 1 82 ? -3.190 -4.501 5.112 1.00 97.31 82 GLN A C 1
ATOM 647 O O . GLN A 1 82 ? -2.908 -5.599 4.639 1.00 97.31 82 GLN A O 1
ATOM 652 N N . GLN A 1 83 ? -4.452 -4.066 5.161 1.00 95.62 83 GLN A N 1
ATOM 653 C CA . GLN A 1 83 ? -5.574 -4.839 4.619 1.00 95.62 83 GLN A CA 1
ATOM 654 C C . GLN A 1 83 ? -5.402 -5.117 3.125 1.00 95.62 83 GLN A C 1
ATOM 656 O O . GLN A 1 83 ? -5.635 -6.239 2.675 1.00 95.62 83 GLN A O 1
ATOM 661 N N . ARG A 1 84 ? -4.959 -4.118 2.354 1.00 95.25 84 ARG A N 1
ATOM 662 C CA . ARG A 1 84 ? -4.701 -4.279 0.923 1.00 95.25 84 ARG A CA 1
ATOM 663 C C . ARG A 1 84 ? -3.544 -5.243 0.656 1.00 95.25 84 ARG A C 1
ATOM 665 O O . ARG A 1 84 ? -3.672 -6.110 -0.205 1.00 95.25 84 ARG A O 1
ATOM 672 N N . MET A 1 85 ? -2.447 -5.133 1.406 1.00 96.81 85 MET A N 1
ATOM 673 C CA . MET A 1 85 ? -1.322 -6.070 1.322 1.00 96.81 8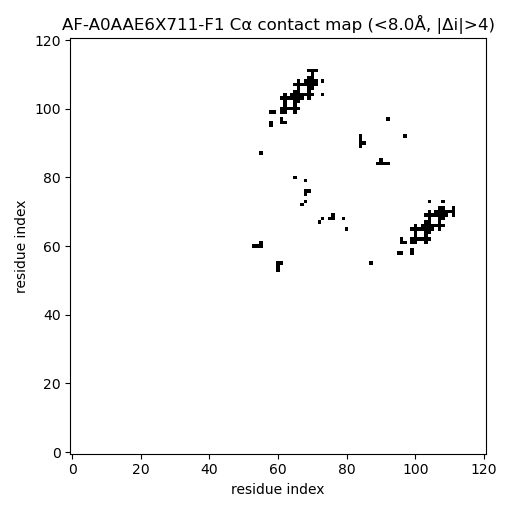5 MET A CA 1
ATOM 674 C C . MET A 1 85 ? -1.748 -7.501 1.656 1.00 96.81 85 MET A C 1
ATOM 676 O O . MET A 1 85 ? -1.389 -8.418 0.925 1.00 96.81 85 MET A O 1
ATOM 680 N N . HIS A 1 86 ? -2.558 -7.683 2.702 1.00 96.12 86 HIS A N 1
ATOM 681 C CA . HIS A 1 86 ? -3.093 -8.986 3.088 1.00 96.12 86 HIS A CA 1
ATOM 682 C C . HIS A 1 86 ? -4.004 -9.578 2.006 1.00 96.12 86 HIS A C 1
ATOM 684 O O . HIS A 1 86 ? -3.832 -10.735 1.634 1.00 96.12 86 HIS A O 1
ATOM 690 N N . PHE A 1 87 ? -4.914 -8.775 1.443 1.00 93.81 87 PHE A N 1
ATOM 691 C CA . PHE A 1 87 ? -5.766 -9.183 0.320 1.00 93.81 87 PHE A CA 1
ATOM 692 C C . PHE A 1 87 ? -4.940 -9.653 -0.885 1.00 93.81 87 PHE A C 1
ATOM 694 O O . PHE A 1 87 ? -5.282 -10.645 -1.518 1.00 93.81 87 PHE A O 1
ATOM 701 N N . CYS A 1 88 ? -3.830 -8.969 -1.165 1.00 95.00 88 CYS A N 1
ATOM 702 C CA . CYS A 1 88 ? -2.908 -9.321 -2.242 1.00 95.00 88 CYS A CA 1
ATOM 703 C C . CYS A 1 88 ? -1.830 -10.336 -1.856 1.00 95.00 88 CYS A C 1
ATOM 705 O O . CYS A 1 88 ? -0.947 -10.608 -2.665 1.00 95.00 88 CYS A O 1
ATOM 707 N N . GLN A 1 89 ? -1.881 -10.874 -0.635 1.00 95.94 89 GLN A N 1
ATOM 708 C CA . GLN A 1 89 ? -0.925 -11.852 -0.114 1.00 95.94 89 GLN A CA 1
ATOM 709 C C . GLN A 1 89 ? 0.544 -11.388 -0.198 1.00 95.94 89 GLN A C 1
ATOM 711 O O . GLN A 1 89 ? 1.466 -12.194 -0.305 1.00 95.94 89 GLN A O 1
ATOM 716 N N . PHE A 1 90 ? 0.786 -10.076 -0.110 1.00 95.12 90 PHE A N 1
ATOM 717 C CA . PHE A 1 90 ? 2.135 -9.518 -0.071 1.00 95.12 90 PHE A CA 1
ATOM 718 C C . PHE A 1 90 ? 2.683 -9.530 1.359 1.00 95.12 90 PHE A C 1
ATOM 720 O O . PHE A 1 90 ? 2.193 -8.808 2.224 1.00 95.12 90 PHE A O 1
ATOM 727 N N . SER A 1 91 ? 3.761 -10.282 1.592 1.00 93.88 91 SER A N 1
ATOM 728 C CA . SER A 1 91 ? 4.548 -10.209 2.836 1.00 93.88 91 SER A CA 1
ATOM 729 C C . SER A 1 91 ? 5.366 -8.915 2.929 1.00 93.88 91 SER A C 1
ATOM 731 O O . SER A 1 91 ? 5.552 -8.355 4.006 1.00 93.88 91 SER A O 1
ATOM 733 N N . LYS A 1 92 ? 5.815 -8.406 1.777 1.00 96.25 92 LYS A N 1
ATOM 734 C CA . LYS A 1 92 ? 6.451 -7.099 1.604 1.00 96.25 92 LYS A CA 1
ATOM 735 C C . LYS A 1 92 ? 5.918 -6.466 0.329 1.00 96.25 92 LYS A C 1
ATOM 737 O O . LYS A 1 92 ? 5.922 -7.107 -0.717 1.00 96.25 92 LYS A O 1
ATOM 742 N N . LEU A 1 93 ? 5.484 -5.211 0.409 1.00 95.75 93 LEU A N 1
ATOM 743 C CA . LEU A 1 93 ? 4.948 -4.493 -0.743 1.00 95.75 93 LEU A CA 1
ATOM 744 C C . LEU A 1 93 ? 6.080 -4.101 -1.710 1.00 95.75 93 LEU A C 1
ATOM 746 O O . LEU A 1 93 ? 7.008 -3.403 -1.285 1.00 95.75 93 LEU A O 1
ATOM 750 N N . PRO A 1 94 ? 6.023 -4.500 -2.996 1.00 97.44 94 PRO A N 1
ATOM 751 C CA . PRO A 1 94 ? 6.946 -3.992 -4.002 1.00 97.44 94 PRO A CA 1
ATOM 752 C C . PRO A 1 94 ? 6.949 -2.461 -4.072 1.00 97.44 94 PRO A C 1
ATOM 754 O O . PRO A 1 94 ? 5.902 -1.813 -3.991 1.00 97.44 94 PRO A O 1
ATOM 757 N N . GLN A 1 95 ? 8.134 -1.878 -4.266 1.00 98.06 95 GLN A N 1
ATOM 758 C CA . GLN A 1 95 ? 8.343 -0.430 -4.173 1.00 98.06 95 GLN A CA 1
ATOM 759 C C . GLN A 1 95 ? 7.427 0.371 -5.109 1.00 98.06 95 GLN A C 1
ATOM 761 O O . GLN A 1 95 ? 6.875 1.389 -4.702 1.00 98.06 95 GLN A O 1
ATOM 766 N N . GLN A 1 96 ? 7.218 -0.099 -6.341 1.00 97.56 96 GLN A N 1
ATOM 767 C CA . GLN A 1 96 ? 6.351 0.569 -7.317 1.00 97.56 96 GLN A CA 1
ATOM 768 C C . GLN A 1 96 ? 4.897 0.714 -6.840 1.00 97.56 96 GLN A C 1
ATOM 770 O O . GLN A 1 96 ? 4.280 1.761 -7.046 1.00 97.56 96 GLN A O 1
ATOM 775 N N . PHE A 1 97 ? 4.369 -0.293 -6.144 1.00 98.19 97 PHE A N 1
ATOM 776 C CA . PHE A 1 97 ? 3.019 -0.266 -5.592 1.00 98.19 97 PHE A CA 1
ATOM 777 C C . PHE A 1 97 ? 2.948 0.651 -4.371 1.00 98.19 97 PHE A C 1
ATOM 779 O O . PHE A 1 97 ? 2.034 1.467 -4.273 1.00 98.19 97 PHE A O 1
ATOM 786 N N . ALA A 1 98 ? 3.961 0.601 -3.498 1.00 98.06 98 ALA A N 1
ATOM 787 C CA . ALA A 1 98 ? 4.070 1.503 -2.352 1.00 98.06 98 ALA A CA 1
ATOM 788 C C . ALA A 1 98 ? 4.105 2.979 -2.783 1.00 98.06 98 ALA A C 1
ATOM 790 O O . ALA A 1 98 ? 3.376 3.804 -2.236 1.00 98.06 98 ALA A O 1
ATOM 791 N N . MET A 1 99 ? 4.904 3.310 -3.804 1.00 98.50 99 MET A N 1
ATOM 792 C CA . MET A 1 99 ? 5.002 4.674 -4.328 1.00 98.50 99 MET A CA 1
ATOM 793 C C . MET A 1 99 ? 3.681 5.169 -4.921 1.00 98.50 99 MET A C 1
ATOM 795 O O . MET A 1 99 ? 3.287 6.306 -4.659 1.00 98.50 99 MET A O 1
ATOM 799 N N . ASN A 1 100 ? 2.988 4.341 -5.709 1.00 98.25 100 ASN A N 1
ATOM 800 C CA . ASN A 1 100 ? 1.707 4.729 -6.305 1.00 98.25 100 ASN A CA 1
ATOM 801 C C . ASN A 1 100 ? 0.630 4.928 -5.245 1.00 98.25 100 ASN A C 1
ATOM 803 O O . ASN A 1 100 ? -0.064 5.945 -5.261 1.00 98.25 100 ASN A O 1
ATOM 807 N N . TRP A 1 101 ? 0.556 4.014 -4.283 1.00 98.50 101 TRP A N 1
ATOM 808 C CA . TRP A 1 101 ? -0.374 4.123 -3.172 1.00 98.50 101 TRP A CA 1
ATOM 809 C C . TRP A 1 101 ? -0.139 5.390 -2.350 1.00 98.50 101 TRP A C 1
ATOM 811 O O . TRP A 1 101 ? -1.077 6.144 -2.093 1.00 98.50 101 TRP A O 1
ATOM 821 N N . GLU A 1 102 ? 1.116 5.696 -2.013 1.00 98.50 102 GLU A N 1
ATOM 822 C CA . GLU A 1 102 ? 1.438 6.903 -1.250 1.00 98.50 102 GLU A CA 1
ATOM 823 C C . GLU A 1 102 ? 1.189 8.194 -2.029 1.00 98.50 102 GLU A C 1
ATOM 825 O O . GLU A 1 102 ? 0.693 9.180 -1.475 1.00 98.50 102 GLU A O 1
ATOM 830 N N . ARG A 1 103 ? 1.473 8.199 -3.336 1.00 98.50 103 ARG A N 1
ATOM 831 C CA . ARG A 1 103 ? 1.134 9.329 -4.207 1.00 98.50 103 ARG A CA 1
ATOM 832 C C . ARG A 1 103 ? -0.373 9.569 -4.208 1.00 98.50 103 ARG A C 1
ATOM 834 O O . ARG A 1 103 ? -0.801 10.700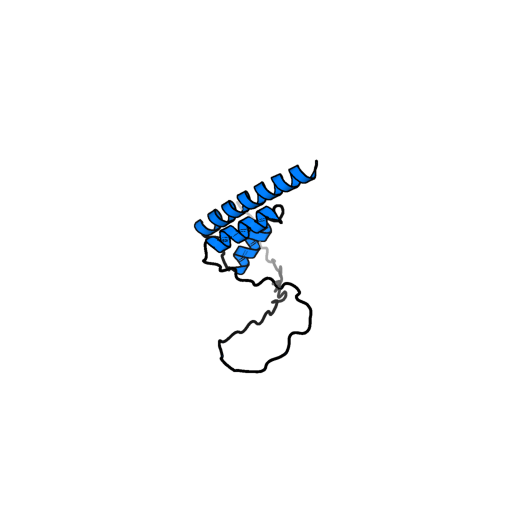 -3.981 1.00 98.50 103 ARG A O 1
ATOM 841 N N . GLY 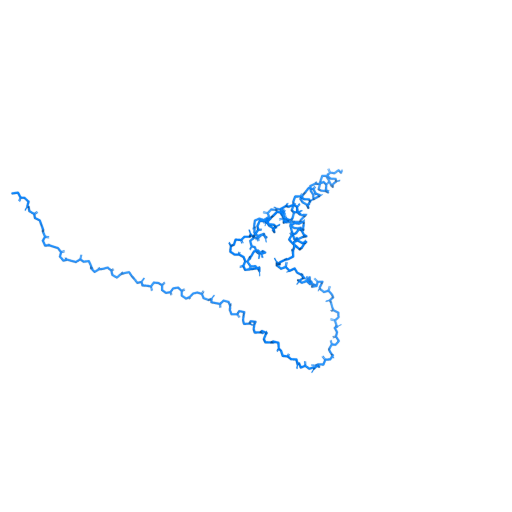A 1 104 ? -1.163 8.516 -4.411 1.00 98.12 104 GLY A N 1
ATOM 842 C CA . GLY A 1 104 ? -2.618 8.583 -4.345 1.00 98.12 104 GLY A CA 1
ATOM 843 C C . GLY A 1 104 ? -3.078 9.148 -3.005 1.00 98.12 104 GLY A C 1
ATOM 844 O O . GLY A 1 104 ? -3.791 10.153 -2.969 1.00 98.12 104 GLY A O 1
ATOM 845 N N . PHE A 1 105 ? -2.604 8.564 -1.901 1.00 98.50 105 PHE A N 1
ATOM 846 C CA . PHE A 1 105 ? -2.951 8.979 -0.542 1.00 98.50 105 PHE A CA 1
ATOM 847 C C . PHE A 1 105 ? -2.723 10.471 -0.314 1.00 98.50 105 PHE A C 1
ATOM 849 O O . PHE A 1 105 ? -3.631 11.168 0.148 1.00 98.50 105 PHE A O 1
ATOM 856 N N . HIS A 1 106 ? -1.550 10.991 -0.673 1.00 98.38 106 HIS A N 1
ATOM 857 C CA . HIS A 1 106 ? -1.250 12.410 -0.500 1.00 98.38 106 HIS A CA 1
ATOM 858 C C . HIS A 1 106 ? -2.205 13.313 -1.284 1.00 98.38 106 HIS A C 1
ATOM 860 O O . HIS A 1 106 ? -2.714 14.287 -0.720 1.00 98.38 106 HIS A O 1
ATOM 866 N N . VAL A 1 107 ? -2.502 12.972 -2.542 1.00 98.06 107 VAL A N 1
ATOM 867 C CA . VAL A 1 107 ? -3.446 13.737 -3.371 1.00 98.06 107 VAL A CA 1
ATOM 868 C C . VAL A 1 107 ? -4.838 13.741 -2.734 1.00 98.06 107 VAL A C 1
ATOM 870 O O . VAL A 1 107 ? -5.433 14.807 -2.551 1.00 98.06 107 VAL A O 1
ATOM 873 N N . GLY A 1 108 ? -5.347 12.572 -2.338 1.00 97.06 108 GLY A N 1
ATOM 874 C CA . GLY A 1 108 ? -6.661 12.449 -1.703 1.00 97.06 108 GLY A CA 1
ATOM 875 C C . GLY A 1 108 ? -6.755 13.216 -0.381 1.00 97.06 108 GLY A C 1
ATOM 876 O O . GLY A 1 108 ? -7.723 13.942 -0.141 1.00 97.06 108 GLY A O 1
ATOM 877 N N . HIS A 1 109 ? -5.725 13.113 0.458 1.00 96.69 109 HIS A N 1
ATOM 878 C CA . HIS A 1 109 ? -5.674 13.762 1.768 1.00 96.69 109 HIS A CA 1
ATOM 879 C C . HIS A 1 109 ? -5.605 15.287 1.669 1.00 96.69 109 HIS A C 1
ATOM 881 O O . HIS A 1 109 ? -6.296 15.992 2.410 1.00 96.69 109 HIS A O 1
ATOM 887 N N . HIS A 1 110 ? -4.826 15.813 0.722 1.00 94.50 110 HIS A N 1
ATOM 888 C CA . HIS A 1 110 ? -4.760 17.250 0.476 1.00 94.50 110 HIS A CA 1
ATOM 889 C C . HIS A 1 110 ? -6.112 17.804 0.004 1.00 94.50 110 HIS A C 1
ATOM 891 O O . HIS A 1 110 ? -6.594 18.810 0.530 1.00 94.50 110 HIS A O 1
ATOM 897 N N . GLN A 1 111 ? -6.783 17.108 -0.920 1.00 90.06 111 GLN A N 1
ATOM 898 C CA . GLN A 1 111 ? -8.121 17.498 -1.373 1.00 90.06 111 GLN A CA 1
ATOM 899 C C . GLN A 1 111 ? -9.146 17.492 -0.231 1.00 90.06 111 GLN A C 1
ATOM 901 O O . GLN A 1 111 ? -9.932 18.433 -0.111 1.00 90.06 111 GLN A O 1
ATOM 906 N N . ASN A 1 112 ? -9.123 16.479 0.643 1.00 84.38 112 ASN A N 1
ATOM 907 C CA . ASN A 1 112 ? -10.018 16.426 1.800 1.00 84.38 112 ASN A CA 1
ATOM 908 C C . ASN A 1 112 ? -9.820 17.625 2.740 1.00 84.38 112 ASN A C 1
ATOM 910 O O . ASN A 1 112 ? -10.801 18.251 3.149 1.00 84.38 112 ASN A O 1
ATOM 914 N N . LYS A 1 113 ? -8.565 17.984 3.043 1.00 84.56 113 LYS A N 1
ATOM 915 C CA . LYS A 1 113 ? -8.244 19.147 3.884 1.00 84.56 113 LYS A CA 1
ATOM 916 C C . LYS A 1 113 ? -8.810 20.442 3.309 1.00 84.56 113 LYS A C 1
ATOM 918 O O . LYS A 1 113 ? -9.425 21.206 4.051 1.00 84.56 113 LYS A O 1
ATOM 923 N N . ASN A 1 114 ? -8.667 20.655 2.003 1.00 80.81 114 ASN A N 1
ATOM 924 C CA . ASN A 1 114 ? -9.189 21.849 1.335 1.00 80.81 114 ASN A CA 1
ATOM 925 C C . ASN A 1 114 ? -10.720 21.914 1.402 1.00 80.81 114 ASN A C 1
ATOM 927 O O . ASN A 1 114 ? -11.278 22.950 1.752 1.00 80.81 114 ASN A O 1
ATOM 931 N N . ILE A 1 115 ? -11.405 20.789 1.174 1.00 82.00 115 ILE A N 1
ATOM 932 C CA . ILE A 1 115 ? -12.867 20.710 1.307 1.00 82.00 115 ILE A CA 1
ATOM 933 C C . ILE A 1 115 ? -13.302 21.018 2.745 1.00 82.00 115 ILE A C 1
ATOM 935 O O . ILE A 1 115 ? -14.239 21.784 2.956 1.00 82.00 115 ILE A O 1
ATOM 939 N N . ARG A 1 116 ? -12.627 20.446 3.749 1.00 80.19 116 ARG A N 1
ATOM 940 C CA . ARG A 1 116 ? -12.936 20.702 5.164 1.00 80.19 116 ARG A CA 1
ATOM 941 C C . ARG A 1 116 ? -12.685 22.155 5.560 1.00 80.19 116 ARG A C 1
ATOM 943 O O . ARG A 1 116 ? -13.461 22.687 6.344 1.00 80.19 116 ARG A O 1
ATOM 950 N N . LYS A 1 117 ? -11.638 22.791 5.026 1.00 83.69 117 LYS A N 1
ATOM 951 C CA . LYS A 1 117 ? -11.356 24.216 5.243 1.00 83.69 117 LYS A CA 1
ATOM 952 C C . LYS A 1 117 ? -12.482 25.087 4.683 1.00 83.69 117 LYS A C 1
ATOM 954 O O . LYS A 1 117 ? -12.990 25.937 5.399 1.00 83.69 117 LYS A O 1
ATOM 959 N N . ASN A 1 118 ? -12.918 24.815 3.456 1.00 77.50 118 ASN A N 1
ATOM 960 C CA . ASN A 1 118 ? -13.959 25.601 2.787 1.00 77.50 118 ASN A CA 1
ATOM 961 C C . ASN A 1 118 ? -15.350 25.452 3.428 1.00 77.50 118 ASN A C 1
ATOM 963 O O . ASN A 1 118 ? -16.186 26.323 3.252 1.00 77.50 118 ASN A O 1
ATOM 967 N N . ARG A 1 119 ? -15.607 24.365 4.169 1.00 82.88 119 ARG A N 1
ATOM 968 C CA . ARG A 1 119 ? -16.873 24.132 4.894 1.00 82.88 119 ARG A CA 1
ATOM 969 C C . ARG A 1 119 ? -16.938 24.771 6.285 1.00 82.88 119 ARG A C 1
ATOM 971 O O . ARG A 1 119 ? -17.965 24.653 6.940 1.00 82.88 119 ARG A O 1
ATOM 978 N N . LYS A 1 120 ? -15.839 25.350 6.773 1.00 72.81 120 LYS A N 1
ATOM 979 C CA . LYS A 1 120 ? -15.772 26.045 8.072 1.00 72.81 120 LYS A CA 1
ATOM 980 C C . LYS A 1 120 ? -15.924 27.569 7.933 1.00 72.81 120 LYS A C 1
ATOM 982 O O . LYS A 1 120 ? -15.536 28.292 8.845 1.00 72.81 120 LYS A O 1
ATOM 987 N N . ILE A 1 121 ? -16.422 28.017 6.783 1.00 53.06 121 ILE A N 1
ATOM 988 C CA . ILE A 1 121 ? -16.791 29.400 6.459 1.00 53.06 121 ILE A CA 1
ATOM 989 C C . ILE A 1 121 ? -18.310 29.479 6.575 1.00 53.06 121 ILE A C 1
ATOM 991 O O . ILE A 1 121 ? -18.792 30.470 7.156 1.00 53.06 121 ILE A O 1
#

Radius of gyration: 26.81 Å; Cα contacts (8 Å, |Δi|>4): 81; chains: 1; bounding box: 77×64×64 Å